Protein AF-A0A4Q5T9P0-F1 (afdb_monomer)

Solvent-accessible surface area (backbone atoms only — not comparable to full-atom values): 5599 Å² total; per-residue (Å²): 136,57,69,66,52,52,57,49,39,75,69,34,22,74,88,36,80,46,78,43,84,48,64,69,56,43,51,48,20,45,74,41,46,20,48,34,29,29,81,49,27,52,69,63,45,89,90,50,43,64,62,52,49,54,53,51,53,53,56,50,53,45,48,73,72,66,52,87,72,78,77,81,80,78,92,46,74,66,28,53,52,39,22,53,55,46,51,51,53,52,51,59,55,52,75,76,109

Sequence (97 aa):
FDAADDWIAERAGPKTVVITADILLADRCLKAGAVVLSPTGKPFTTSSIGAAIATRAIMADLRAGGDQIGGPAPFGKQDRSRFLSALDEALVRLART

Mean predicted aligned error: 4.43 Å

pLDDT: mean 91.57, std 8.41, range [57.44, 98.25]

Secondary structure (DSSP, 8-state):
--HHHHHHHHH--TT-EEE-S-HHHHHHHHHTT-EEE-TTSPBP-HHHHHHHHHHHHHHHHHHHTT--PPPPPPP-HHHHHHHHHHHHHHHHHHHT-

Nearest PDB structures (foldseek):
  4bqq-assembly1_A  TM=4.859E-01  e=1.867E+00  Lomovskayavirus C31

Foldseek 3Di:
DCPVLVVVLVPQALLAEAEDPDLVSLVSSVVRNHFYAYLLLHTDDPVCSVVVVVVVVVVVVVVVVPDPDDDPDDRDPNSVVNNVVNVVVRNVVSVVD

Structure (mmCIF, N/CA/C/O backbone):
data_AF-A0A4Q5T9P0-F1
#
_entry.id   AF-A0A4Q5T9P0-F1
#
loop_
_atom_site.group_PDB
_atom_site.id
_atom_site.type_symbol
_atom_site.label_atom_id
_atom_site.label_alt_id
_atom_site.label_comp_id
_atom_site.label_asym_id
_atom_site.label_entity_id
_atom_site.label_seq_id
_atom_site.pdbx_PDB_ins_code
_atom_site.Cartn_x
_atom_site.Cartn_y
_atom_site.Cartn_z
_atom_site.occupancy
_atom_site.B_iso_or_equiv
_atom_site.auth_seq_id
_atom_site.auth_comp_id
_atom_site.auth_asym_id
_atom_site.auth_atom_id
_atom_site.pdbx_PDB_model_num
ATOM 1 N N . PHE A 1 1 ? 5.475 -18.524 -8.049 1.00 57.44 1 PHE A N 1
ATOM 2 C CA . PHE A 1 1 ? 5.563 -17.093 -7.702 1.00 57.44 1 PHE A CA 1
ATOM 3 C C . PHE A 1 1 ? 4.144 -16.643 -7.368 1.00 57.44 1 PHE A C 1
ATOM 5 O O . PHE A 1 1 ? 3.241 -17.296 -7.862 1.00 57.44 1 PHE A O 1
ATOM 12 N N . ASP A 1 2 ? 3.963 -15.686 -6.455 1.00 81.75 2 ASP A N 1
ATOM 13 C CA . ASP A 1 2 ? 2.671 -15.172 -5.923 1.00 81.75 2 ASP A CA 1
ATOM 14 C C . ASP A 1 2 ? 2.154 -15.776 -4.606 1.00 81.75 2 ASP A C 1
ATOM 16 O O . ASP A 1 2 ? 1.239 -15.223 -4.012 1.00 81.75 2 ASP A O 1
ATOM 20 N N . ALA A 1 3 ? 2.797 -16.804 -4.040 1.00 91.81 3 ALA A N 1
ATOM 21 C CA . ALA A 1 3 ? 2.360 -17.372 -2.752 1.00 91.81 3 ALA A CA 1
ATOM 22 C C . ALA A 1 3 ? 2.343 -16.343 -1.598 1.00 91.81 3 ALA A C 1
ATOM 24 O O . ALA A 1 3 ? 1.509 -16.425 -0.699 1.00 91.81 3 ALA A O 1
ATOM 25 N N . ALA A 1 4 ? 3.256 -15.365 -1.623 1.00 92.50 4 ALA A N 1
ATOM 26 C CA . ALA A 1 4 ? 3.254 -14.261 -0.664 1.00 92.50 4 ALA A CA 1
ATOM 27 C C . ALA A 1 4 ? 2.080 -13.300 -0.908 1.00 92.50 4 ALA A C 1
ATOM 29 O O . ALA A 1 4 ? 1.397 -12.918 0.038 1.00 92.50 4 ALA A O 1
ATOM 30 N N . ASP A 1 5 ? 1.826 -12.948 -2.168 1.00 94.12 5 ASP A N 1
ATOM 31 C CA . ASP A 1 5 ? 0.737 -12.054 -2.563 1.00 94.12 5 ASP A CA 1
ATOM 32 C C . ASP A 1 5 ? -0.625 -12.664 -2.233 1.00 94.12 5 ASP A C 1
ATOM 34 O O . ASP A 1 5 ? -1.494 -11.975 -1.701 1.00 94.12 5 ASP A O 1
ATOM 38 N N . ASP A 1 6 ? -0.786 -13.966 -2.475 1.00 94.69 6 ASP A N 1
ATOM 39 C CA . ASP A 1 6 ? -1.973 -14.727 -2.095 1.00 94.69 6 ASP A CA 1
ATOM 40 C C . ASP A 1 6 ? -2.181 -14.702 -0.584 1.00 94.69 6 ASP A C 1
ATOM 42 O O . ASP A 1 6 ? -3.246 -14.305 -0.112 1.00 94.69 6 ASP A O 1
ATOM 46 N N . TRP A 1 7 ? -1.136 -15.012 0.185 1.00 96.19 7 TRP A N 1
ATOM 47 C CA . TRP A 1 7 ? -1.202 -15.013 1.643 1.00 96.19 7 TRP A CA 1
ATOM 48 C C . TRP A 1 7 ? -1.547 -13.635 2.231 1.00 96.19 7 TRP A C 1
ATOM 50 O O . TRP A 1 7 ? -2.299 -13.555 3.209 1.00 96.19 7 TRP A O 1
ATOM 60 N N . ILE A 1 8 ? -1.001 -12.558 1.647 1.00 96.69 8 ILE A N 1
ATOM 61 C CA . ILE A 1 8 ? -1.288 -11.172 2.043 1.00 96.69 8 ILE A CA 1
ATOM 62 C C . ILE A 1 8 ? -2.731 -10.815 1.685 1.00 96.69 8 ILE A C 1
ATOM 64 O O . ILE A 1 8 ? -3.458 -10.318 2.543 1.00 96.69 8 ILE A O 1
ATOM 68 N N . ALA A 1 9 ? -3.160 -11.076 0.447 1.00 95.81 9 ALA A N 1
ATOM 69 C CA . ALA A 1 9 ? -4.500 -10.737 -0.023 1.00 95.81 9 ALA A CA 1
ATOM 70 C C . ALA A 1 9 ? -5.594 -11.477 0.763 1.00 95.81 9 ALA A C 1
ATOM 72 O O . ALA A 1 9 ? -6.615 -10.877 1.083 1.00 95.81 9 ALA A O 1
ATOM 73 N N . GLU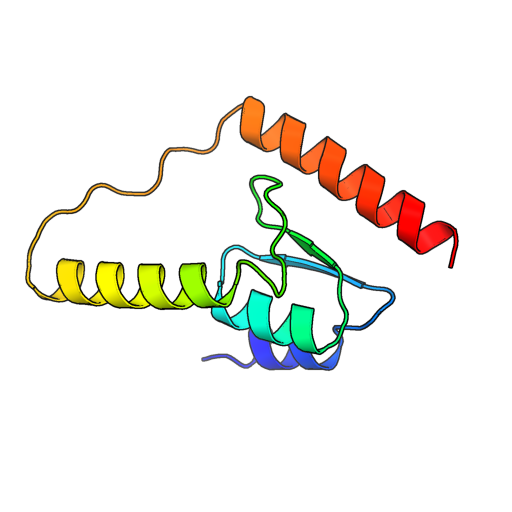 A 1 10 ? -5.367 -12.740 1.133 1.00 96.62 10 GLU A N 1
ATOM 74 C CA . GLU A 1 10 ? -6.275 -13.526 1.984 1.00 96.62 10 GLU A CA 1
ATOM 75 C C . GLU A 1 10 ? -6.466 -12.937 3.389 1.00 96.62 10 GLU A C 1
ATOM 77 O O . GLU A 1 10 ? -7.498 -13.157 4.020 1.00 96.62 10 GLU A O 1
ATOM 82 N N . ARG A 1 11 ? -5.466 -12.216 3.907 1.00 97.12 11 ARG A N 1
ATOM 83 C CA . ARG A 1 11 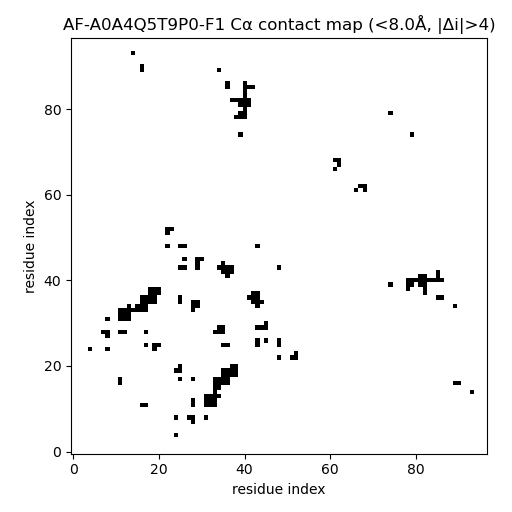? -5.486 -11.612 5.252 1.00 97.12 11 ARG A CA 1
ATOM 84 C C . ARG A 1 11 ? -5.811 -10.127 5.239 1.00 97.12 11 ARG A C 1
ATOM 86 O O . ARG A 1 11 ? -6.033 -9.546 6.302 1.00 97.12 11 ARG A O 1
ATOM 93 N N . ALA A 1 12 ? -5.823 -9.514 4.062 1.00 97.94 12 ALA A N 1
ATOM 94 C CA . ALA A 1 12 ? -6.244 -8.142 3.884 1.00 97.94 12 ALA A CA 1
ATOM 95 C C . ALA A 1 12 ? -7.743 -8.010 4.189 1.00 97.94 12 ALA A C 1
ATOM 97 O O . ALA A 1 12 ? -8.551 -8.894 3.911 1.00 97.94 12 ALA A O 1
ATOM 98 N N . GLY A 1 13 ? -8.114 -6.884 4.782 1.00 97.06 13 GLY A N 1
ATOM 99 C CA . GLY A 1 13 ? -9.483 -6.609 5.194 1.00 97.06 13 GLY A CA 1
ATOM 100 C C . GLY A 1 13 ? -9.675 -5.182 5.708 1.00 97.06 13 GLY A C 1
ATOM 101 O O . GLY A 1 13 ? -8.697 -4.439 5.840 1.00 97.06 13 GLY A O 1
ATOM 102 N N . PRO A 1 14 ? -10.906 -4.804 6.098 1.00 96.38 14 PRO A N 1
ATOM 103 C CA . PRO A 1 14 ? -11.244 -3.448 6.546 1.00 96.38 14 PRO A CA 1
ATOM 104 C C . PRO A 1 14 ? -10.417 -2.903 7.717 1.00 96.38 14 PRO A C 1
ATOM 106 O O . PRO A 1 14 ? -10.361 -1.693 7.905 1.00 96.38 14 PRO A O 1
ATOM 109 N N . LYS A 1 15 ? -9.774 -3.777 8.506 1.00 95.50 15 LYS A N 1
ATOM 110 C CA . LYS A 1 15 ? -8.924 -3.410 9.654 1.00 95.50 15 LYS A CA 1
ATOM 111 C C . LYS A 1 15 ? -7.422 -3.545 9.385 1.00 95.50 15 LYS A C 1
ATOM 113 O O . LYS A 1 15 ? -6.637 -3.685 10.316 1.00 95.50 15 LYS A O 1
ATOM 118 N N . THR A 1 16 ? -7.014 -3.532 8.119 1.00 97.00 16 THR A N 1
ATOM 119 C CA . THR A 1 16 ? -5.612 -3.721 7.726 1.00 97.00 16 THR A CA 1
ATOM 120 C C . THR A 1 16 ? -5.090 -2.547 6.907 1.00 97.00 16 THR A C 1
ATOM 122 O O . THR A 1 16 ? -5.829 -1.931 6.134 1.00 97.00 16 THR A O 1
ATOM 125 N N . VAL A 1 17 ? -3.796 -2.262 7.072 1.00 97.75 17 VAL A N 1
ATOM 126 C CA . VAL A 1 17 ? -3.031 -1.373 6.193 1.00 97.75 17 VAL A CA 1
ATOM 127 C C . VAL A 1 17 ? -1.998 -2.215 5.458 1.00 97.75 17 VAL A C 1
ATOM 129 O O . VAL A 1 17 ? -1.176 -2.876 6.091 1.00 97.75 17 VAL A O 1
ATOM 132 N N . VAL A 1 18 ? -2.023 -2.184 4.129 1.00 98.12 18 VAL A N 1
ATOM 133 C CA . VAL A 1 18 ? -1.061 -2.890 3.276 1.00 98.12 18 VAL A CA 1
ATOM 134 C C . VAL A 1 18 ? -0.123 -1.878 2.631 1.00 98.12 18 VAL A C 1
ATOM 136 O O . VAL A 1 18 ? -0.566 -0.922 1.995 1.00 98.12 18 VAL A O 1
ATOM 139 N N . ILE A 1 19 ? 1.184 -2.100 2.771 1.00 97.94 19 ILE A N 1
ATOM 140 C CA . ILE A 1 19 ? 2.215 -1.294 2.114 1.00 97.94 19 ILE A CA 1
ATOM 141 C C . ILE A 1 19 ? 2.817 -2.109 0.974 1.00 97.94 19 ILE A C 1
ATOM 143 O O . ILE A 1 19 ? 3.435 -3.141 1.220 1.00 97.94 19 ILE A O 1
ATOM 147 N N . THR A 1 20 ? 2.655 -1.661 -0.271 1.00 96.25 20 THR A N 1
ATOM 148 C CA . THR A 1 20 ? 3.194 -2.383 -1.433 1.00 96.25 20 THR A CA 1
ATOM 149 C C . THR A 1 20 ? 3.519 -1.455 -2.599 1.00 9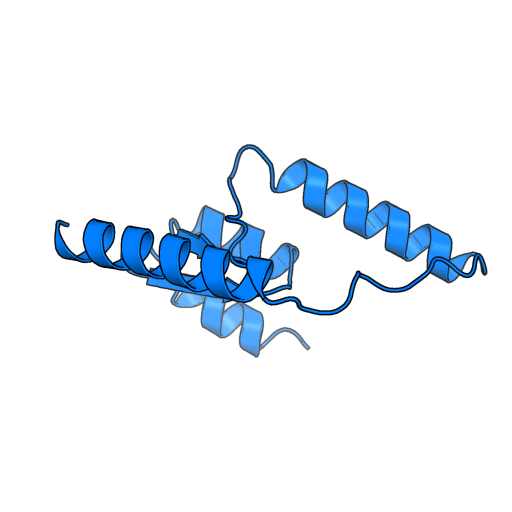6.25 20 THR A C 1
ATOM 151 O O . THR A 1 20 ? 2.858 -0.443 -2.815 1.00 96.25 20 THR A O 1
ATOM 154 N N . ALA A 1 21 ? 4.563 -1.785 -3.360 1.00 93.69 21 ALA A N 1
ATOM 155 C CA . ALA A 1 21 ? 4.834 -1.170 -4.662 1.00 93.69 21 ALA A CA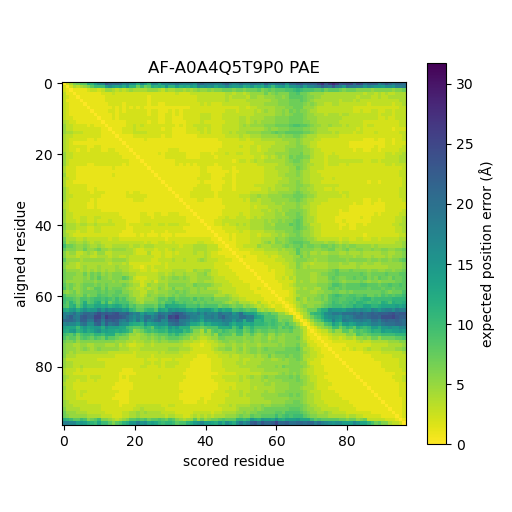 1
ATOM 156 C C . ALA A 1 21 ? 4.237 -1.985 -5.824 1.00 93.69 21 ALA A C 1
ATOM 158 O O . ALA A 1 21 ? 4.276 -1.537 -6.973 1.00 93.69 21 ALA A O 1
ATOM 159 N N . ASP A 1 22 ? 3.702 -3.175 -5.539 1.00 93.50 22 ASP A N 1
ATOM 160 C CA . ASP A 1 22 ? 3.049 -3.999 -6.540 1.00 93.50 22 ASP A CA 1
ATOM 161 C C . ASP A 1 22 ? 1.596 -3.563 -6.739 1.00 93.50 22 ASP A C 1
ATOM 163 O O . ASP A 1 22 ? 0.784 -3.554 -5.813 1.00 93.50 22 ASP A O 1
ATOM 167 N N . ILE A 1 23 ? 1.284 -3.180 -7.975 1.00 92.81 23 ILE A N 1
ATOM 168 C CA . ILE A 1 23 ? -0.017 -2.634 -8.354 1.00 92.81 23 ILE A CA 1
ATOM 169 C C . ILE A 1 23 ? -1.094 -3.732 -8.374 1.00 92.81 23 ILE A C 1
ATOM 171 O O . ILE A 1 23 ? -2.244 -3.450 -8.040 1.00 92.81 23 ILE A O 1
ATOM 175 N N . LEU A 1 24 ? -0.746 -4.973 -8.727 1.00 93.62 24 LEU A N 1
ATOM 176 C CA . LEU A 1 24 ? -1.705 -6.079 -8.764 1.00 93.62 24 LEU A CA 1
ATOM 177 C C . LEU A 1 24 ? -2.051 -6.543 -7.347 1.00 93.62 24 LEU A C 1
ATOM 179 O O . LEU A 1 24 ? -3.228 -6.737 -7.040 1.00 93.62 24 LEU A O 1
ATOM 183 N N . LEU A 1 25 ? -1.061 -6.625 -6.450 1.00 95.88 25 LEU A N 1
ATOM 184 C CA . LEU A 1 25 ? -1.333 -6.868 -5.030 1.00 95.88 25 LEU A CA 1
ATOM 185 C C . LEU A 1 25 ? -2.158 -5.727 -4.417 1.00 95.88 25 LEU A C 1
ATOM 187 O O . LEU A 1 25 ? -3.094 -5.981 -3.659 1.00 95.88 25 LEU A O 1
ATOM 191 N N . ALA A 1 26 ? -1.853 -4.472 -4.763 1.00 96.81 26 ALA A N 1
ATOM 192 C CA . ALA A 1 26 ? -2.601 -3.320 -4.267 1.00 96.81 26 ALA A CA 1
ATOM 193 C C . ALA A 1 26 ? -4.088 -3.377 -4.650 1.00 96.81 26 ALA A C 1
ATOM 195 O O . ALA A 1 26 ? -4.942 -3.149 -3.795 1.00 96.81 26 ALA A O 1
ATOM 196 N N . ASP A 1 27 ? -4.403 -3.720 -5.902 1.00 96.75 27 ASP A N 1
ATOM 197 C CA . ASP A 1 27 ? -5.782 -3.900 -6.371 1.00 96.75 27 ASP A CA 1
ATOM 198 C C . ASP A 1 27 ? -6.523 -4.995 -5.591 1.00 96.75 27 ASP A C 1
ATOM 200 O O . ASP A 1 27 ? -7.641 -4.778 -5.117 1.00 96.75 27 ASP A O 1
ATOM 204 N N . ARG A 1 28 ? -5.880 -6.151 -5.384 1.00 96.62 28 ARG A N 1
ATOM 205 C CA . ARG A 1 28 ? -6.453 -7.257 -4.600 1.00 96.62 28 ARG A CA 1
ATOM 206 C C . ARG A 1 28 ? -6.753 -6.836 -3.160 1.00 96.62 28 ARG A C 1
ATOM 208 O O . ARG A 1 28 ? -7.855 -7.075 -2.671 1.00 96.62 28 ARG A O 1
ATOM 215 N N . CYS A 1 29 ? -5.816 -6.158 -2.503 1.00 97.81 29 CYS A N 1
ATOM 216 C CA . CYS A 1 29 ? -5.986 -5.685 -1.128 1.00 97.81 29 CYS A CA 1
ATOM 217 C C . CYS A 1 29 ? -7.054 -4.584 -1.011 1.00 97.81 29 CYS A C 1
ATOM 219 O O . CYS A 1 29 ? -7.829 -4.587 -0.055 1.00 97.81 29 CYS A O 1
ATOM 221 N N . LEU A 1 30 ? -7.155 -3.683 -1.997 1.00 97.06 30 LEU A N 1
ATOM 222 C CA . LEU A 1 30 ? -8.236 -2.692 -2.061 1.00 97.06 30 LEU A CA 1
ATOM 223 C C . LEU A 1 30 ? -9.608 -3.361 -2.189 1.00 97.06 30 LEU A C 1
ATOM 225 O O . LEU A 1 30 ? -10.546 -2.966 -1.501 1.00 97.06 30 LEU A O 1
ATOM 229 N N . LYS A 1 31 ? -9.728 -4.389 -3.037 1.00 96.31 31 LYS A N 1
ATOM 230 C CA . LYS A 1 31 ? -10.967 -5.171 -3.195 1.00 96.31 31 LYS A CA 1
ATOM 231 C C . LYS A 1 31 ? -11.347 -5.927 -1.921 1.00 96.31 31 LYS A C 1
ATOM 233 O O . LYS A 1 31 ? -12.533 -6.065 -1.643 1.00 96.31 31 LYS A O 1
ATOM 238 N N . ALA A 1 32 ? -10.364 -6.348 -1.126 1.00 96.88 32 ALA A N 1
ATOM 239 C CA . ALA A 1 32 ? -10.581 -6.908 0.209 1.00 96.88 32 ALA A CA 1
ATOM 240 C C . ALA A 1 32 ? -10.991 -5.849 1.261 1.00 96.88 32 ALA A C 1
ATOM 242 O O . ALA A 1 32 ? -11.316 -6.188 2.396 1.00 96.88 32 ALA A O 1
ATOM 243 N N . GLY A 1 33 ? -11.004 -4.560 0.904 1.00 96.06 33 GLY A N 1
ATOM 244 C CA . GLY A 1 33 ? -11.399 -3.458 1.782 1.00 96.06 33 GLY A CA 1
ATOM 245 C C . GLY A 1 33 ? -10.269 -2.900 2.647 1.00 96.06 33 GLY A C 1
ATOM 246 O O . GLY A 1 33 ? -10.539 -2.090 3.531 1.00 96.06 33 GLY A O 1
ATOM 247 N N . ALA A 1 34 ? -9.019 -3.305 2.415 1.00 97.69 34 ALA A N 1
ATOM 248 C CA . ALA A 1 34 ? -7.872 -2.763 3.133 1.00 97.69 34 ALA A CA 1
ATOM 249 C C . ALA A 1 34 ? -7.552 -1.322 2.716 1.00 97.69 34 ALA A C 1
ATOM 251 O O . ALA A 1 34 ? -7.812 -0.898 1.587 1.00 97.69 34 ALA A O 1
ATOM 252 N N . VAL A 1 35 ? -6.897 -0.584 3.614 1.00 97.81 35 VAL A N 1
ATOM 253 C CA . VAL A 1 35 ? -6.200 0.652 3.243 1.00 97.81 35 VAL A CA 1
ATOM 254 C C . VAL A 1 35 ? -4.871 0.262 2.607 1.00 97.81 35 VAL A C 1
ATOM 256 O O . VAL A 1 35 ? -4.113 -0.510 3.190 1.00 97.81 35 VAL A O 1
ATOM 259 N N . VAL A 1 36 ? -4.560 0.791 1.424 1.00 98.06 36 VAL A N 1
ATOM 260 C CA . VAL A 1 36 ? -3.342 0.413 0.695 1.00 98.06 36 VAL A CA 1
ATOM 261 C C . VAL A 1 36 ? -2.512 1.643 0.350 1.00 98.06 36 VAL A C 1
ATOM 263 O O . VAL A 1 36 ? -3.004 2.585 -0.274 1.00 98.06 36 VAL A O 1
ATOM 266 N N . LEU A 1 37 ? -1.233 1.628 0.727 1.00 97.81 37 LEU A N 1
ATOM 267 C CA . LEU A 1 37 ? -0.276 2.700 0.457 1.00 97.81 37 LEU A CA 1
ATOM 268 C C . LEU A 1 37 ? 0.936 2.167 -0.312 1.00 97.81 37 LEU A C 1
ATOM 270 O O . LEU A 1 37 ? 1.405 1.052 -0.095 1.00 97.81 37 LEU A O 1
ATOM 274 N N . SER A 1 38 ? 1.506 3.005 -1.172 1.00 96.25 38 SER A N 1
ATOM 275 C CA . SER A 1 38 ? 2.849 2.768 -1.704 1.00 96.25 38 SER A CA 1
ATOM 276 C C . SER A 1 38 ? 3.929 3.085 -0.658 1.00 96.25 38 SER A C 1
ATOM 278 O O . SER A 1 38 ? 3.693 3.912 0.229 1.00 96.25 38 SER A O 1
ATOM 280 N N . PRO A 1 39 ? 5.163 2.559 -0.798 1.00 96.38 39 PRO A N 1
ATOM 281 C CA . PRO A 1 39 ? 6.291 2.931 0.065 1.00 96.38 39 PRO A CA 1
ATOM 282 C C . PRO A 1 39 ? 6.623 4.430 0.044 1.00 96.38 39 PRO A C 1
ATOM 284 O O . PRO A 1 39 ? 7.271 4.945 0.947 1.00 96.38 39 PRO A O 1
ATOM 287 N N . THR A 1 40 ? 6.165 5.150 -0.985 1.00 96.25 40 THR A N 1
ATOM 288 C CA . THR A 1 40 ? 6.327 6.606 -1.097 1.00 96.25 40 THR A CA 1
ATOM 289 C C . THR A 1 40 ? 5.194 7.392 -0.431 1.00 96.25 40 THR A C 1
ATOM 291 O O . THR A 1 40 ? 5.121 8.609 -0.577 1.00 96.25 40 THR A O 1
ATOM 294 N N . GLY A 1 41 ? 4.246 6.721 0.224 1.00 95.56 41 GLY A N 1
ATOM 295 C CA . GLY A 1 41 ? 3.102 7.348 0.883 1.00 95.56 41 GLY A CA 1
ATOM 296 C C . GLY A 1 41 ? 1.969 7.777 -0.042 1.00 95.56 41 GLY A C 1
ATOM 2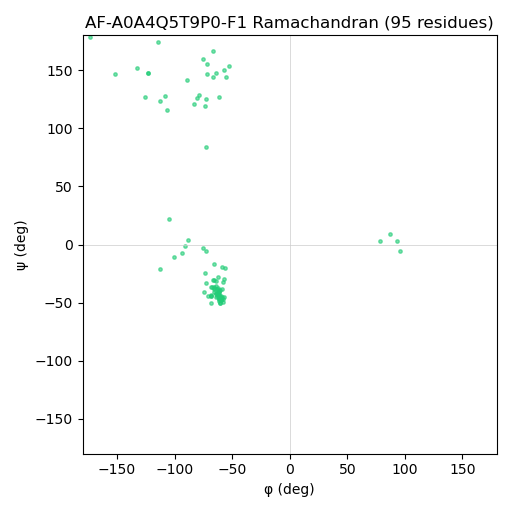97 O O . GLY A 1 41 ? 1.013 8.385 0.421 1.00 95.56 41 GLY A O 1
ATOM 298 N N . LYS A 1 42 ? 2.053 7.501 -1.351 1.00 95.25 42 LYS A N 1
ATOM 299 C CA . LYS A 1 42 ? 0.898 7.696 -2.240 1.00 95.25 42 LYS A CA 1
ATOM 300 C C . LYS A 1 42 ? -0.130 6.596 -1.959 1.00 95.25 42 LYS A C 1
ATOM 302 O O . LYS A 1 42 ? 0.271 5.429 -2.035 1.00 95.25 42 LYS A O 1
ATOM 307 N N . PRO A 1 43 ? -1.393 6.930 -1.652 1.00 95.38 43 PRO A N 1
ATOM 308 C CA . PRO A 1 43 ? -2.438 5.936 -1.480 1.00 95.38 43 PRO A CA 1
ATOM 309 C C . PRO A 1 43 ? -2.836 5.336 -2.824 1.00 95.38 43 PRO A C 1
ATOM 311 O O . PRO A 1 43 ? -2.844 6.024 -3.847 1.00 95.38 43 PRO A O 1
ATOM 314 N N . PHE A 1 44 ? -3.204 4.061 -2.806 1.00 95.94 44 PHE A N 1
ATOM 315 C CA . PHE A 1 44 ? -3.963 3.468 -3.896 1.00 95.94 44 PHE A CA 1
ATOM 316 C C . PHE A 1 44 ? -5.451 3.643 -3.608 1.00 95.94 44 PHE A C 1
ATOM 318 O O . PHE A 1 44 ? -5.893 3.538 -2.465 1.00 95.94 44 PHE A O 1
ATOM 325 N N . THR A 1 45 ? -6.237 3.915 -4.646 1.00 94.81 45 THR A N 1
ATOM 326 C CA . THR A 1 45 ? -7.691 4.061 -4.530 1.00 94.81 45 THR A CA 1
ATOM 327 C C . THR A 1 45 ? -8.377 3.267 -5.626 1.00 94.81 45 THR A C 1
ATOM 329 O O . THR A 1 45 ? -7.839 3.121 -6.723 1.00 94.81 45 THR A O 1
ATOM 332 N N . THR A 1 46 ? -9.604 2.813 -5.376 1.00 91.81 46 THR A N 1
ATOM 333 C CA . THR A 1 46 ? -10.423 2.132 -6.391 1.00 91.81 46 THR A CA 1
ATOM 334 C C . THR A 1 46 ? -10.643 2.995 -7.639 1.00 91.81 46 THR A C 1
ATOM 336 O O . THR A 1 46 ? -10.720 2.470 -8.743 1.00 91.81 46 THR A O 1
ATOM 339 N N . SER A 1 47 ? -10.664 4.324 -7.484 1.00 91.50 47 SER A N 1
ATOM 340 C CA . SER A 1 47 ? -10.795 5.283 -8.586 1.00 91.50 47 SER A CA 1
ATOM 341 C C . SER A 1 47 ? -9.541 5.437 -9.454 1.00 91.50 47 SER A C 1
ATOM 343 O O . SER A 1 47 ? -9.657 5.842 -10.607 1.00 91.50 47 SER A O 1
ATOM 345 N N . SER A 1 48 ? -8.348 5.142 -8.928 1.00 87.81 48 SER A N 1
ATOM 346 C CA . SER A 1 48 ? -7.071 5.374 -9.627 1.00 87.81 48 SER A CA 1
ATOM 347 C C . SER A 1 48 ? -6.335 4.088 -10.010 1.00 87.81 48 SER A C 1
ATOM 349 O O . SER A 1 48 ? -5.514 4.102 -10.930 1.00 87.81 48 SER A O 1
ATOM 351 N N . ILE A 1 49 ? -6.642 2.966 -9.352 1.00 92.38 49 ILE A N 1
ATOM 352 C CA . ILE A 1 49 ? -5.891 1.715 -9.499 1.00 92.38 49 ILE A CA 1
ATOM 353 C C . ILE A 1 49 ? -5.957 1.146 -10.921 1.00 92.38 49 ILE A C 1
ATOM 355 O O . ILE A 1 49 ? -4.936 0.712 -11.448 1.00 92.38 49 ILE A O 1
ATOM 359 N N . GLY A 1 50 ? -7.110 1.234 -11.593 1.00 89.81 50 GLY A N 1
ATOM 360 C CA . GLY A 1 50 ? -7.262 0.746 -12.969 1.00 89.81 50 GLY A CA 1
ATOM 361 C C . GLY A 1 50 ? -6.337 1.460 -13.960 1.00 89.81 50 GLY A C 1
ATOM 362 O O . GLY A 1 50 ? -5.661 0.814 -14.760 1.00 89.81 50 GLY A O 1
ATOM 363 N N . ALA A 1 51 ? -6.228 2.788 -13.854 1.00 89.56 51 ALA A N 1
ATOM 364 C CA . ALA A 1 51 ? -5.314 3.572 -14.684 1.00 89.56 51 ALA A CA 1
ATOM 365 C C . ALA A 1 51 ? -3.839 3.240 -14.389 1.00 89.56 51 ALA A C 1
ATOM 367 O O . ALA A 1 51 ? -3.017 3.175 -15.307 1.00 89.56 51 ALA A O 1
ATOM 368 N N . ALA A 1 52 ? -3.501 2.980 -13.121 1.00 87.94 52 ALA A N 1
ATOM 369 C CA . ALA A 1 52 ? -2.158 2.564 -12.727 1.00 87.94 52 ALA A CA 1
ATOM 370 C C . ALA A 1 52 ? -1.786 1.180 -13.298 1.00 87.94 52 ALA A C 1
ATOM 372 O O . ALA A 1 52 ? -0.669 1.012 -13.789 1.00 87.94 52 ALA A O 1
ATOM 373 N N . ILE A 1 53 ? -2.721 0.219 -13.299 1.00 89.38 53 ILE A N 1
ATOM 374 C CA . ILE A 1 53 ? -2.542 -1.104 -13.926 1.00 89.38 53 ILE A CA 1
ATOM 375 C C . ILE A 1 53 ? -2.281 -0.949 -15.426 1.00 89.38 53 ILE A C 1
ATOM 377 O O . ILE A 1 53 ? -1.291 -1.478 -15.931 1.00 89.38 53 ILE A O 1
ATOM 381 N N . ALA A 1 54 ? -3.124 -0.184 -16.126 1.00 88.62 54 ALA A N 1
ATOM 382 C CA . ALA A 1 54 ? -2.977 0.042 -17.563 1.00 88.62 54 ALA A CA 1
ATOM 383 C C . ALA A 1 54 ? -1.621 0.683 -17.904 1.00 88.62 54 ALA A C 1
ATOM 385 O O . ALA A 1 54 ? -0.909 0.216 -18.790 1.00 88.62 54 ALA A O 1
ATOM 386 N N . THR A 1 55 ? -1.216 1.702 -17.140 1.00 86.88 55 THR A N 1
ATOM 387 C CA . THR A 1 55 ? 0.086 2.365 -17.319 1.00 86.88 55 THR A CA 1
ATOM 388 C C . THR A 1 55 ? 1.249 1.393 -17.094 1.00 86.88 55 THR A C 1
ATOM 390 O O . THR A 1 55 ? 2.220 1.417 -17.849 1.00 86.88 55 THR A O 1
ATOM 3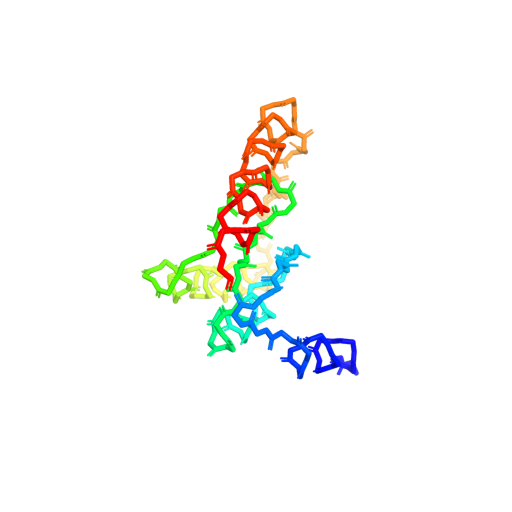93 N N . ARG A 1 56 ? 1.163 0.509 -16.087 1.00 85.25 56 ARG A N 1
ATOM 394 C CA . ARG A 1 56 ? 2.188 -0.519 -15.838 1.00 85.25 56 ARG A CA 1
ATOM 395 C C . ARG A 1 56 ? 2.318 -1.482 -17.017 1.00 85.25 56 ARG A C 1
ATOM 397 O O . ARG A 1 56 ? 3.447 -1.789 -17.384 1.00 85.25 56 ARG A O 1
ATOM 404 N N . ALA A 1 57 ? 1.202 -1.934 -17.590 1.00 86.38 57 ALA A N 1
ATOM 405 C CA . ALA A 1 57 ? 1.205 -2.833 -18.744 1.00 86.38 57 ALA A CA 1
ATOM 406 C C . ALA A 1 57 ? 1.893 -2.184 -19.956 1.00 86.38 57 ALA A C 1
ATOM 408 O O . ALA A 1 57 ? 2.843 -2.746 -20.489 1.00 86.38 57 ALA A O 1
ATOM 409 N N . ILE A 1 58 ? 1.519 -0.943 -20.289 1.00 85.50 58 ILE A N 1
ATOM 410 C CA . ILE A 1 58 ? 2.137 -0.181 -21.388 1.00 85.50 58 ILE A CA 1
ATOM 411 C C . ILE A 1 58 ? 3.652 -0.032 -21.180 1.00 85.50 58 ILE A C 1
ATOM 413 O O . ILE A 1 58 ? 4.440 -0.270 -22.090 1.00 85.50 58 ILE A O 1
ATOM 417 N N . MET A 1 59 ? 4.086 0.341 -19.972 1.00 83.62 59 MET A N 1
ATOM 418 C CA . MET A 1 59 ? 5.513 0.512 -19.669 1.00 83.62 59 MET A CA 1
ATOM 419 C C . MET A 1 59 ? 6.294 -0.807 -19.704 1.00 83.62 59 MET A C 1
ATOM 421 O O . MET A 1 59 ? 7.490 -0.798 -19.997 1.00 83.62 59 MET A O 1
ATOM 425 N N . ALA A 1 60 ? 5.652 -1.934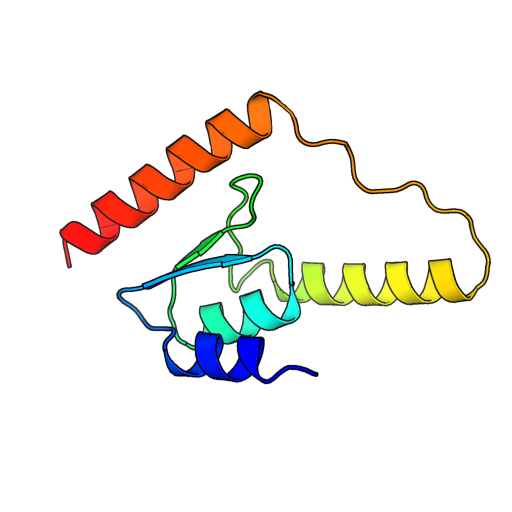 -19.382 1.00 84.44 60 ALA A N 1
ATOM 426 C CA . ALA A 1 60 ? 6.261 -3.254 -19.508 1.00 84.44 60 ALA A CA 1
ATOM 427 C C . ALA A 1 60 ? 6.466 -3.628 -20.985 1.00 84.44 60 ALA A C 1
ATOM 429 O O . ALA A 1 60 ? 7.565 -4.054 -21.344 1.00 84.44 60 ALA A O 1
ATOM 430 N N . ASP A 1 61 ? 5.466 -3.376 -21.832 1.00 84.56 61 ASP A N 1
ATOM 431 C CA . ASP A 1 61 ? 5.539 -3.629 -23.275 1.00 84.56 61 ASP A CA 1
ATOM 432 C C . ASP A 1 61 ? 6.619 -2.773 -23.952 1.00 84.56 61 ASP A C 1
ATOM 434 O O . ASP A 1 61 ? 7.430 -3.289 -24.720 1.00 84.56 61 ASP A O 1
ATOM 438 N N . LEU A 1 62 ? 6.707 -1.478 -23.618 1.00 84.31 62 LEU A N 1
ATOM 439 C CA . LEU A 1 62 ? 7.732 -0.586 -24.180 1.00 84.31 62 LEU A CA 1
ATOM 440 C C . LEU A 1 62 ? 9.159 -1.025 -23.819 1.00 84.31 62 LEU A C 1
ATOM 442 O O . LEU A 1 62 ? 10.055 -0.988 -24.661 1.00 84.31 62 LEU A O 1
ATOM 446 N N . ARG A 1 63 ? 9.374 -1.498 -22.584 1.00 80.81 63 ARG A N 1
ATOM 447 C CA . ARG A 1 63 ? 10.672 -2.062 -22.175 1.00 80.81 63 ARG A CA 1
ATOM 448 C C . ARG A 1 63 ? 10.999 -3.351 -22.927 1.00 80.81 63 ARG A C 1
ATOM 450 O O . ARG A 1 63 ? 12.161 -3.564 -23.262 1.00 80.81 63 ARG A O 1
ATOM 457 N N . ALA A 1 64 ? 10.003 -4.200 -23.191 1.00 81.94 64 ALA A N 1
ATOM 458 C CA . ALA A 1 64 ? 10.187 -5.422 -23.975 1.00 81.94 64 ALA A CA 1
ATOM 459 C C . ALA A 1 64 ? 10.546 -5.123 -25.443 1.00 81.94 64 ALA A C 1
ATOM 461 O O . ALA A 1 64 ? 11.290 -5.884 -26.057 1.00 81.94 64 ALA A O 1
ATOM 462 N N . GLY A 1 65 ? 10.070 -3.994 -25.980 1.00 80.56 65 GLY A N 1
ATOM 463 C CA . GLY A 1 65 ? 10.372 -3.507 -27.330 1.00 80.56 65 GLY A CA 1
ATOM 464 C C . GLY A 1 65 ? 11.763 -2.887 -27.522 1.00 80.56 65 GLY A C 1
ATOM 465 O O . GLY A 1 65 ? 12.105 -2.537 -28.648 1.00 80.56 65 GLY A O 1
ATOM 466 N N . GLY A 1 66 ? 12.579 -2.770 -26.467 1.00 70.81 66 GLY A N 1
ATOM 467 C CA . GLY A 1 66 ? 13.962 -2.284 -26.553 1.00 70.81 66 GLY A CA 1
ATOM 468 C C . GLY A 1 66 ? 14.156 -0.783 -26.313 1.00 70.81 66 GLY A C 1
ATOM 469 O O . GLY A 1 66 ? 15.296 -0.317 -26.358 1.00 70.81 66 GLY A O 1
ATOM 470 N N . ASP A 1 67 ? 13.098 -0.031 -25.992 1.00 74.06 67 ASP A N 1
ATOM 471 C CA . ASP A 1 67 ? 13.240 1.365 -25.574 1.00 74.06 67 ASP A CA 1
ATOM 472 C C . ASP A 1 67 ? 13.809 1.438 -24.146 1.00 74.06 67 ASP A C 1
ATOM 474 O O . ASP A 1 67 ? 13.213 0.954 -23.176 1.00 74.06 67 ASP A O 1
ATOM 478 N N . GLN A 1 68 ? 14.979 2.074 -23.996 1.00 61.44 68 GLN A N 1
ATOM 479 C CA . GLN A 1 68 ? 15.558 2.390 -22.686 1.00 61.44 68 GLN A CA 1
ATOM 480 C C . GLN A 1 68 ? 14.769 3.523 -22.022 1.00 61.44 68 GLN A C 1
ATOM 482 O O . GLN A 1 68 ? 15.132 4.697 -22.068 1.00 61.44 68 GLN A O 1
ATOM 487 N N . ILE A 1 69 ? 13.676 3.155 -21.365 1.00 71.19 69 ILE A N 1
ATOM 488 C CA . ILE A 1 69 ? 12.945 4.053 -20.477 1.00 71.19 69 ILE A CA 1
ATOM 489 C C . ILE A 1 69 ? 13.674 4.077 -19.131 1.00 71.19 69 ILE A C 1
ATOM 491 O O . ILE A 1 69 ? 13.907 3.030 -18.522 1.00 71.19 69 ILE A O 1
ATOM 495 N N . GLY A 1 70 ? 14.023 5.277 -18.661 1.00 73.19 70 GLY A N 1
ATOM 496 C CA . GLY A 1 70 ? 14.649 5.479 -17.356 1.00 73.19 70 GLY A CA 1
ATOM 497 C C . GLY A 1 70 ? 13.866 4.833 -16.205 1.00 73.19 70 GLY A C 1
ATOM 498 O O . GLY A 1 70 ? 12.649 4.633 -16.265 1.00 73.19 70 GLY A O 1
ATOM 499 N N . GLY A 1 71 ? 14.584 4.487 -15.138 1.00 74.25 71 GLY A N 1
ATOM 500 C CA . GLY A 1 71 ? 13.984 3.935 -13.927 1.00 74.25 71 GLY A CA 1
ATOM 501 C C . GLY A 1 71 ? 13.095 4.945 -13.188 1.00 74.25 71 GLY A C 1
ATOM 502 O O . GLY A 1 71 ? 13.150 6.147 -13.457 1.00 74.25 71 GLY A O 1
ATOM 503 N N . PRO A 1 72 ? 12.273 4.477 -12.231 1.00 78.88 72 PRO A N 1
ATOM 504 C CA . PRO A 1 72 ? 11.549 5.377 -11.342 1.00 78.88 72 PRO A CA 1
ATOM 505 C C . PRO A 1 72 ? 12.524 6.299 -10.597 1.00 78.88 72 PRO A C 1
ATOM 507 O O . PRO A 1 72 ? 13.666 5.926 -10.321 1.00 78.88 72 PRO A O 1
ATOM 510 N N . ALA A 1 73 ? 12.056 7.501 -10.255 1.00 86.88 73 ALA A N 1
ATOM 511 C CA . ALA A 1 73 ? 12.843 8.449 -9.477 1.00 86.88 73 ALA A CA 1
ATOM 512 C C . ALA A 1 73 ? 13.322 7.817 -8.151 1.00 86.88 73 ALA A C 1
ATOM 514 O O . ALA A 1 73 ? 12.585 7.027 -7.547 1.00 86.88 73 ALA A O 1
ATOM 515 N N . PRO A 1 74 ? 14.535 8.159 -7.679 1.00 91.00 74 PRO A N 1
ATOM 516 C CA . PRO A 1 74 ? 15.037 7.661 -6.408 1.00 91.00 74 PRO A CA 1
ATOM 517 C C . PRO A 1 74 ? 14.167 8.158 -5.249 1.00 91.00 74 PRO A C 1
ATOM 519 O O . PRO A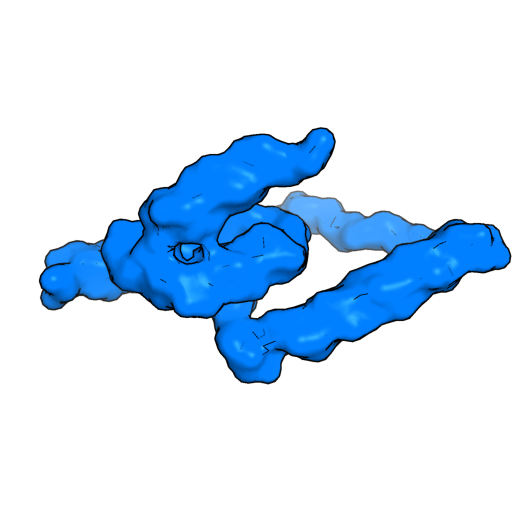 1 74 ? 13.637 9.268 -5.276 1.00 91.00 74 PRO A O 1
ATOM 522 N N . PHE A 1 75 ? 14.060 7.337 -4.205 1.00 93.56 75 PHE A N 1
ATOM 523 C CA . PHE A 1 75 ? 13.303 7.670 -3.002 1.00 93.56 75 PHE A CA 1
ATOM 524 C C . PHE A 1 75 ? 13.867 8.917 -2.305 1.00 93.56 75 PHE A C 1
ATOM 526 O O . PHE A 1 75 ? 15.056 8.975 -1.978 1.00 93.56 75 PHE A O 1
ATOM 533 N N . GLY A 1 76 ? 13.007 9.903 -2.041 1.00 96.62 76 GLY A N 1
ATOM 534 C CA . GLY A 1 76 ? 13.402 11.200 -1.495 1.00 96.62 76 GLY A CA 1
ATOM 535 C C . GLY A 1 76 ? 12.880 11.507 -0.088 1.00 96.62 76 GLY A C 1
ATOM 536 O O . GLY A 1 76 ? 12.053 10.803 0.493 1.00 96.62 76 GLY A O 1
ATOM 537 N N . LYS A 1 77 ? 13.327 12.644 0.465 1.00 97.44 77 LYS A N 1
ATOM 538 C CA . LYS A 1 77 ? 12.841 13.163 1.762 1.00 97.44 77 LYS A CA 1
ATOM 539 C C . LYS A 1 77 ? 11.330 13.421 1.751 1.00 97.44 77 LYS A C 1
ATOM 541 O O . LYS A 1 77 ? 10.655 13.145 2.740 1.00 97.44 77 LYS A O 1
ATOM 546 N N . GLN A 1 78 ? 10.806 13.921 0.632 1.00 96.94 78 GLN A N 1
ATOM 547 C CA . GLN A 1 78 ? 9.380 14.201 0.479 1.00 96.94 78 GLN A CA 1
ATOM 548 C C . GLN A 1 78 ? 8.538 12.919 0.506 1.00 96.94 78 GLN A C 1
ATOM 550 O O . GLN A 1 78 ? 7.474 12.910 1.119 1.00 96.94 78 GLN A O 1
ATOM 555 N N . ASP A 1 79 ? 9.029 11.828 -0.088 1.00 97.19 79 ASP A N 1
ATOM 556 C CA . ASP A 1 79 ? 8.349 10.529 -0.050 1.00 97.19 79 ASP A CA 1
ATOM 557 C C . ASP A 1 79 ? 8.271 9.990 1.377 1.00 97.19 79 ASP A C 1
ATOM 559 O O . ASP A 1 79 ? 7.211 9.545 1.807 1.00 97.19 79 ASP A O 1
ATOM 563 N N . ARG A 1 80 ? 9.364 10.107 2.143 1.00 97.38 80 ARG A N 1
ATOM 564 C CA . ARG A 1 80 ? 9.386 9.737 3.565 1.00 97.38 80 ARG A CA 1
ATOM 565 C C . ARG A 1 80 ? 8.368 10.535 4.375 1.00 97.38 80 ARG A C 1
ATOM 567 O O . ARG A 1 80 ? 7.623 9.950 5.151 1.00 97.38 80 ARG A O 1
ATOM 574 N N . SER A 1 81 ? 8.336 11.856 4.197 1.00 98.06 81 SER A N 1
ATOM 575 C CA . SER A 1 81 ? 7.390 12.721 4.909 1.00 98.06 81 SER A CA 1
ATOM 576 C C . SER A 1 81 ? 5.945 12.365 4.562 1.00 98.06 81 SER A C 1
ATOM 578 O O . SER A 1 81 ? 5.137 12.186 5.468 1.00 98.06 81 SER A O 1
ATOM 580 N N . ARG A 1 82 ? 5.635 12.186 3.272 1.00 98.12 82 ARG A N 1
ATOM 581 C CA . ARG A 1 82 ? 4.298 11.788 2.817 1.00 98.12 82 ARG A CA 1
ATOM 582 C C . ARG A 1 82 ? 3.895 10.418 3.358 1.00 98.12 82 ARG A C 1
ATOM 584 O O . ARG A 1 82 ? 2.759 10.254 3.781 1.00 98.12 82 ARG A O 1
ATOM 591 N N . PHE A 1 83 ? 4.814 9.453 3.359 1.00 98.19 83 PHE A N 1
ATOM 592 C CA . PHE A 1 83 ? 4.570 8.120 3.908 1.00 98.19 83 PHE A CA 1
ATOM 593 C C . PHE A 1 83 ? 4.212 8.166 5.390 1.00 98.19 83 PHE A C 1
ATOM 595 O O . PHE A 1 83 ? 3.216 7.568 5.780 1.00 98.19 83 PHE A O 1
ATOM 602 N N . LEU A 1 84 ? 4.979 8.908 6.196 1.00 98.12 84 LEU A N 1
ATOM 603 C CA . LEU A 1 84 ? 4.703 9.044 7.625 1.00 98.12 84 LEU A CA 1
ATOM 604 C C . LEU A 1 84 ? 3.326 9.668 7.876 1.00 98.12 84 LEU A C 1
ATOM 606 O O . LEU A 1 84 ? 2.557 9.116 8.655 1.00 98.12 84 LEU A O 1
ATOM 610 N N . SER A 1 85 ? 2.988 10.756 7.176 1.00 98.25 85 SER A N 1
ATOM 611 C CA . SER A 1 85 ? 1.673 11.396 7.301 1.00 98.25 85 SER A CA 1
ATOM 612 C C . SER A 1 85 ? 0.524 10.468 6.894 1.00 98.25 85 SER A C 1
ATOM 614 O O . SER A 1 85 ? -0.450 10.347 7.627 1.00 98.25 85 SER A O 1
ATOM 616 N N . ALA A 1 86 ? 0.639 9.790 5.748 1.00 98.00 86 ALA A N 1
ATOM 617 C CA . ALA A 1 86 ? -0.421 8.918 5.240 1.00 98.00 86 ALA A CA 1
ATOM 618 C C . ALA A 1 86 ? -0.616 7.663 6.106 1.00 98.00 86 ALA A C 1
ATOM 620 O O . ALA A 1 86 ? -1.743 7.206 6.292 1.00 98.00 86 ALA A O 1
ATOM 621 N N . LEU A 1 87 ? 0.475 7.100 6.636 1.00 98.25 87 LEU A N 1
ATOM 622 C CA . LEU A 1 87 ? 0.405 5.951 7.533 1.00 98.25 87 LEU A CA 1
ATOM 623 C C . LEU A 1 87 ? -0.231 6.332 8.874 1.00 98.25 87 LEU A C 1
ATOM 625 O O . LEU A 1 87 ? -1.088 5.596 9.354 1.00 98.25 87 LEU A O 1
ATOM 629 N N . ASP A 1 88 ? 0.151 7.473 9.451 1.00 98.25 88 ASP A N 1
ATOM 630 C CA . ASP A 1 88 ? -0.454 7.982 10.686 1.00 98.25 88 ASP A CA 1
ATOM 631 C C . ASP A 1 88 ? -1.968 8.180 10.523 1.00 98.25 88 ASP A C 1
ATOM 633 O O . ASP A 1 88 ? -2.753 7.623 11.289 1.00 98.25 88 ASP A O 1
ATOM 637 N N . GLU A 1 89 ? -2.393 8.859 9.453 1.00 97.62 89 GLU A N 1
ATOM 638 C CA . GLU A 1 89 ? -3.812 9.068 9.151 1.00 97.62 89 GLU A CA 1
ATOM 639 C C . GLU A 1 89 ? -4.578 7.739 9.029 1.00 97.62 89 GLU A C 1
ATOM 641 O O . GLU A 1 89 ? -5.660 7.582 9.607 1.00 97.62 89 GLU A O 1
ATOM 646 N N . ALA A 1 90 ? -4.007 6.760 8.319 1.00 96.81 90 ALA A N 1
ATOM 647 C CA . ALA A 1 90 ? -4.605 5.438 8.158 1.00 96.81 90 ALA A CA 1
ATOM 648 C C . ALA A 1 90 ? -4.777 4.717 9.505 1.00 96.81 90 ALA A C 1
ATOM 650 O O . ALA A 1 90 ? -5.854 4.188 9.788 1.00 96.81 90 ALA A O 1
ATOM 651 N N . LEU A 1 91 ? -3.744 4.721 10.352 1.00 97.06 91 LEU A N 1
ATOM 652 C CA . LEU A 1 91 ? -3.773 4.060 11.658 1.00 97.06 91 LEU A CA 1
ATOM 653 C C . LEU A 1 91 ? -4.738 4.749 12.629 1.00 97.06 91 LEU A C 1
ATOM 655 O O . LEU A 1 91 ? -5.530 4.072 13.284 1.00 97.06 91 LEU A O 1
ATOM 659 N N . VAL A 1 92 ? -4.733 6.084 12.685 1.00 97.44 92 VAL A N 1
ATOM 660 C CA . VAL A 1 92 ? -5.661 6.861 13.520 1.00 97.44 92 VAL A CA 1
ATOM 661 C C . VAL A 1 92 ? -7.107 6.607 13.107 1.00 97.44 92 VAL A C 1
ATOM 663 O O . VAL A 1 92 ? -7.975 6.464 13.968 1.00 97.44 92 VAL A O 1
ATOM 666 N N . ARG A 1 93 ? -7.386 6.527 11.801 1.00 94.56 93 ARG A N 1
ATOM 667 C CA . ARG A 1 93 ? -8.725 6.202 11.303 1.00 94.56 93 ARG A CA 1
ATOM 668 C C . ARG A 1 93 ? -9.153 4.796 11.717 1.00 94.56 93 ARG A C 1
ATOM 670 O O . ARG A 1 93 ? -10.273 4.644 12.194 1.00 94.56 93 ARG A O 1
ATOM 677 N N . LEU A 1 94 ? -8.274 3.803 11.577 1.00 94.19 94 LEU A N 1
ATOM 678 C CA . LEU A 1 94 ? -8.562 2.418 11.960 1.00 94.19 94 LEU A CA 1
ATOM 679 C C . LEU A 1 94 ? -8.794 2.253 13.464 1.00 94.19 94 LEU A C 1
ATOM 681 O O . LEU A 1 94 ? -9.664 1.486 13.863 1.00 94.19 94 LEU A O 1
ATOM 685 N N . ALA A 1 95 ? -8.073 3.002 14.299 1.00 93.62 95 ALA A N 1
ATOM 686 C CA . ALA A 1 95 ? -8.246 2.968 15.750 1.00 93.62 95 ALA A CA 1
ATOM 687 C C . ALA A 1 95 ? -9.620 3.489 16.221 1.00 93.62 95 ALA A C 1
ATOM 689 O O . ALA A 1 95 ? -10.013 3.240 17.358 1.00 93.62 95 ALA A O 1
ATOM 690 N N . ARG A 1 96 ? -10.355 4.216 15.367 1.00 90.06 96 ARG A N 1
ATOM 691 C CA . ARG A 1 96 ? -11.692 4.759 15.669 1.00 90.06 96 ARG A CA 1
ATOM 692 C C . ARG A 1 96 ? -12.842 3.820 15.268 1.00 90.06 96 ARG A C 1
ATOM 694 O O . ARG A 1 96 ? -13.995 4.180 15.489 1.00 90.06 96 AR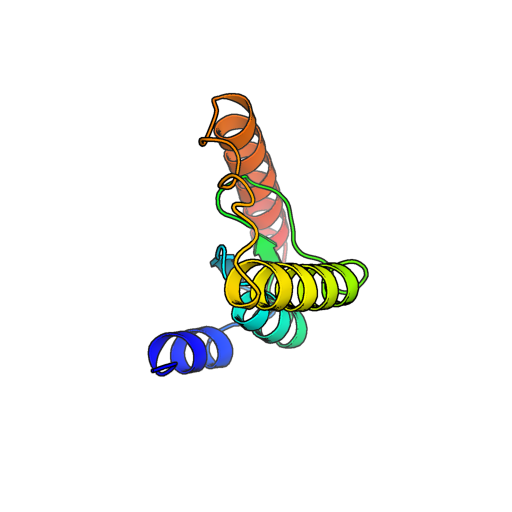G A O 1
ATOM 701 N N . THR A 1 97 ? -12.541 2.661 14.675 1.00 72.44 97 THR A N 1
ATOM 702 C CA . THR A 1 97 ? -13.494 1.671 14.119 1.00 72.44 97 THR A CA 1
ATOM 703 C C . THR A 1 97 ? -13.320 0.277 14.708 1.00 72.44 97 THR A C 1
ATOM 705 O O . THR A 1 97 ? -14.325 -0.433 14.921 1.00 72.44 97 THR A O 1
#

Radius of gyration: 14.86 Å; Cα contacts (8 Å, |Δi|>4): 108; chains: 1; bounding box: 29×32×43 Å